Protein AF-A0A8T3UX04-F1 (afdb_monomer_lite)

Secondary structure (DSSP, 8-state):
--HHHHHHHHHHHHHHHHHHHHHHHHHHHS-SHHHHHHHHHHHHHHHHHHHHTGGGHHHHHHHHHHHHHHHHHHHHHHHHHHHTT---HHHHHHHHHHHH-HHHHHHHHHHHHHHHHHHHHHHHS--

pLDDT: mean 78.45, std 9.7, range [47.81, 94.25]

Radius of gyration: 18.28 Å; chains: 1; bounding box: 44×34×47 Å

Sequence (127 aa):
MNQVDIFLKVIIGIFFFIYAILFCYVISEMIGPLNYLIFFLPFIISISLCMFFKKSLKKLKSANDFLLFSSAGLGAIKLVASKLNHDSLVLNQIIDALKNSTLLLMILATAATLKASIALFEIFTNE

Foldseek 3Di:
DDPVLVVVLVVVVVVVVVVVVVVVVVDVVPDDDPVCCLPVVLQVVLLVCCVVCVVPLVVVLVVLVVLQVVLVVLVVVVVVCVVVVNPDPVSVVVVCCCVVDPVNVSVNSSSVSNNVNSVSVCSVDVD

Structure (mmCIF, N/CA/C/O backbone):
data_AF-A0A8T3UX04-F1
#
_entry.id   AF-A0A8T3UX04-F1
#
loop_
_atom_site.group_PDB
_atom_site.id
_atom_site.type_symbol
_atom_site.label_atom_id
_atom_site.label_alt_id
_atom_site.label_comp_id
_atom_site.label_asym_id
_atom_site.label_entity_id
_atom_site.label_seq_id
_atom_site.pdbx_PDB_ins_code
_atom_site.Cartn_x
_atom_site.Cartn_y
_atom_site.Cartn_z
_atom_site.occupancy
_atom_site.B_iso_or_equiv
_atom_site.auth_seq_id
_atom_site.auth_comp_id
_atom_site.auth_asym_id
_atom_site.auth_atom_id
_atom_site.pdbx_PDB_model_num
ATOM 1 N N . MET A 1 1 ? -27.233 2.334 17.037 1.00 59.31 1 MET A N 1
ATOM 2 C CA . MET A 1 1 ? -26.424 1.419 16.202 1.00 59.31 1 MET A CA 1
ATOM 3 C C . MET A 1 1 ? -27.188 0.111 16.128 1.00 59.31 1 MET A C 1
ATOM 5 O O . MET A 1 1 ? -27.602 -0.359 17.183 1.00 59.31 1 MET A O 1
ATOM 9 N N . ASN A 1 2 ? -27.493 -0.395 14.933 1.00 78.75 2 ASN A N 1
ATOM 10 C CA . ASN A 1 2 ? -28.386 -1.544 14.775 1.00 78.75 2 ASN A CA 1
ATOM 11 C C . ASN A 1 2 ? -27.671 -2.833 15.231 1.00 78.75 2 ASN A C 1
ATOM 13 O O . ASN A 1 2 ? -26.453 -2.933 15.088 1.00 78.75 2 ASN A O 1
ATOM 17 N N . GLN A 1 3 ? -28.386 -3.831 15.770 1.00 71.50 3 GLN A N 1
ATOM 18 C CA . GLN A 1 3 ? -27.763 -5.109 16.186 1.00 71.50 3 GLN A CA 1
ATOM 19 C C . GLN A 1 3 ? -27.014 -5.795 15.031 1.00 71.50 3 GLN A C 1
ATOM 21 O O . GLN A 1 3 ? -25.954 -6.386 15.236 1.00 71.50 3 GLN A O 1
ATOM 26 N N . VAL A 1 4 ? -27.531 -5.645 13.811 1.00 75.06 4 VAL A N 1
ATOM 27 C CA . VAL A 1 4 ? -26.913 -6.139 12.574 1.00 75.06 4 VAL A CA 1
ATOM 28 C C . VAL A 1 4 ? -25.557 -5.471 12.308 1.00 75.06 4 VAL A C 1
ATOM 30 O O . VAL A 1 4 ? -24.606 -6.157 11.941 1.00 75.06 4 VAL A O 1
ATOM 33 N N . ASP A 1 5 ? -25.422 -4.166 12.572 1.00 68.81 5 ASP A N 1
ATOM 34 C CA . ASP A 1 5 ? -24.166 -3.428 12.363 1.00 68.81 5 ASP A CA 1
ATOM 35 C C . ASP A 1 5 ? -23.070 -3.904 13.321 1.00 68.81 5 ASP A C 1
ATOM 37 O O . ASP A 1 5 ? -21.907 -4.033 12.943 1.00 68.81 5 ASP A O 1
ATOM 41 N N . ILE A 1 6 ? -23.437 -4.180 14.576 1.00 74.94 6 ILE A N 1
ATOM 42 C CA . ILE A 1 6 ? -22.510 -4.690 15.594 1.00 74.94 6 ILE A CA 1
ATOM 43 C C . ILE A 1 6 ? -22.020 -6.082 15.193 1.00 74.94 6 ILE A C 1
ATOM 45 O O . ILE A 1 6 ? -20.818 -6.343 15.216 1.00 74.94 6 ILE A O 1
ATOM 49 N N . PHE A 1 7 ? -22.938 -6.956 14.779 1.00 80.94 7 PHE A N 1
ATOM 50 C CA . PHE A 1 7 ? -22.614 -8.312 14.349 1.00 80.94 7 PHE A CA 1
ATOM 51 C C . PHE A 1 7 ? -21.678 -8.322 13.131 1.00 80.94 7 PHE A C 1
ATOM 53 O O . PHE A 1 7 ? -20.676 -9.036 13.122 1.00 80.94 7 PHE A O 1
ATOM 60 N N . LEU A 1 8 ? -21.939 -7.461 12.142 1.00 79.94 8 LEU A N 1
ATOM 61 C CA . LEU A 1 8 ? -21.094 -7.327 10.957 1.00 79.94 8 LEU A CA 1
ATOM 62 C C . LEU A 1 8 ? -19.680 -6.832 11.307 1.00 79.94 8 LEU A C 1
ATOM 64 O O . LEU A 1 8 ? -18.698 -7.395 10.825 1.00 79.94 8 LEU A O 1
ATOM 68 N N . LYS A 1 9 ? -19.556 -5.830 12.191 1.00 72.44 9 LYS A N 1
ATOM 69 C CA . LYS A 1 9 ? -18.250 -5.332 12.665 1.00 72.44 9 LYS A CA 1
ATOM 70 C C . LYS A 1 9 ? -17.442 -6.416 13.379 1.00 72.44 9 LYS A C 1
ATOM 72 O O . LYS A 1 9 ? -16.234 -6.506 13.172 1.00 72.44 9 LYS A O 1
ATOM 77 N N . VAL A 1 10 ? -18.098 -7.251 14.188 1.00 75.56 10 VAL A N 1
ATOM 78 C CA . VAL A 1 10 ? -17.450 -8.379 14.876 1.00 75.56 10 VAL A CA 1
ATOM 79 C C . VAL A 1 10 ? -16.947 -9.412 13.870 1.00 75.56 10 VAL A C 1
ATOM 81 O O . VAL A 1 10 ? -15.790 -9.816 13.951 1.00 75.56 10 VAL A O 1
ATOM 84 N N . ILE A 1 11 ? -17.768 -9.788 12.885 1.00 82.44 11 ILE A N 1
ATOM 85 C CA . ILE A 1 11 ? -17.368 -10.723 11.824 1.00 82.44 11 ILE A CA 1
ATOM 86 C C . ILE A 1 11 ? -16.153 -10.193 11.055 1.00 82.44 11 ILE A C 1
ATOM 88 O O . ILE A 1 11 ? -15.167 -10.911 10.898 1.00 82.44 11 ILE A O 1
ATOM 92 N N . ILE A 1 12 ? -16.187 -8.929 10.622 1.00 77.75 12 ILE A N 1
ATOM 93 C CA . ILE A 1 12 ? -15.068 -8.294 9.911 1.00 77.75 12 ILE A CA 1
ATOM 94 C C . ILE A 1 12 ? -13.804 -8.285 10.782 1.00 77.75 12 ILE A C 1
ATOM 96 O O . ILE A 1 12 ? -12.721 -8.605 10.294 1.00 77.75 12 ILE A O 1
ATOM 100 N N . GLY A 1 13 ? -13.937 -7.975 12.076 1.00 73.75 13 GLY A N 1
ATOM 101 C CA . GLY A 1 13 ? -12.827 -8.012 13.029 1.00 73.75 13 GLY A CA 1
ATOM 102 C C . GLY A 1 13 ? -12.204 -9.404 13.169 1.00 73.75 13 GLY A C 1
ATOM 103 O O . GLY A 1 13 ? -10.981 -9.528 13.155 1.00 73.75 13 GLY A O 1
ATOM 104 N N . ILE A 1 14 ? -13.028 -10.454 13.234 1.00 78.19 14 ILE A N 1
ATOM 105 C CA . ILE A 1 14 ? -12.566 -11.848 13.303 1.00 78.19 14 ILE A CA 1
ATOM 106 C C . ILE A 1 14 ? -11.820 -12.236 12.022 1.00 78.19 14 ILE A C 1
ATOM 108 O O . ILE A 1 14 ? -10.720 -12.780 12.102 1.00 78.19 14 ILE A O 1
ATOM 112 N N . PHE A 1 15 ? -12.363 -11.919 10.844 1.00 76.44 15 PHE A N 1
ATOM 113 C CA . PHE A 1 15 ? -11.684 -12.196 9.574 1.00 76.44 15 PHE A CA 1
ATOM 114 C C . PHE A 1 15 ? -10.350 -11.459 9.458 1.00 76.44 15 PHE A C 1
ATOM 116 O O . PHE A 1 15 ? -9.359 -12.048 9.027 1.00 76.44 15 PHE A O 1
ATOM 123 N N . PHE A 1 16 ? -10.297 -10.197 9.885 1.00 76.75 16 PHE A N 1
ATOM 124 C CA . PHE A 1 16 ? -9.057 -9.428 9.908 1.00 76.75 16 PHE A CA 1
ATOM 125 C C . PHE A 1 16 ? -8.016 -10.041 10.854 1.00 76.75 16 PHE A C 1
ATOM 127 O O . PHE A 1 16 ? -6.844 -10.148 10.499 1.00 76.75 16 PHE A O 1
ATOM 134 N N . PHE A 1 17 ? -8.443 -10.495 12.033 1.00 69.88 17 PHE A N 1
ATOM 135 C CA . PHE A 1 17 ? -7.568 -11.154 12.999 1.00 69.88 17 PHE A CA 1
ATOM 136 C C . PHE A 1 17 ? -7.005 -12.479 12.464 1.00 69.88 17 PHE A C 1
ATOM 138 O O . PHE A 1 17 ? -5.801 -12.714 12.542 1.00 69.88 17 PHE A O 1
ATOM 145 N N . ILE A 1 18 ? -7.852 -13.310 11.847 1.00 73.31 18 ILE A N 1
ATOM 146 C CA . ILE A 1 18 ? -7.437 -14.563 11.201 1.00 73.31 18 ILE A CA 1
ATOM 147 C C . ILE A 1 18 ? -6.442 -14.283 10.068 1.00 73.31 18 ILE A C 1
ATOM 149 O O . ILE A 1 18 ? -5.412 -14.951 9.977 1.00 73.31 18 ILE A O 1
ATOM 153 N N . TYR A 1 19 ? -6.711 -13.268 9.241 1.00 75.94 19 TYR A N 1
ATOM 154 C CA . TYR A 1 19 ? -5.803 -12.844 8.176 1.00 75.94 19 TYR A CA 1
ATOM 155 C C . TYR A 1 19 ? -4.441 -12.406 8.729 1.00 75.94 19 TYR A C 1
ATOM 157 O O . TYR A 1 19 ? -3.411 -12.840 8.219 1.00 75.94 19 TYR A O 1
ATOM 165 N N . ALA A 1 20 ? -4.420 -11.601 9.795 1.00 73.62 20 ALA A N 1
ATOM 166 C CA . ALA A 1 20 ? -3.181 -11.158 10.429 1.00 73.62 20 ALA A CA 1
ATOM 167 C C . ALA A 1 20 ? -2.359 -12.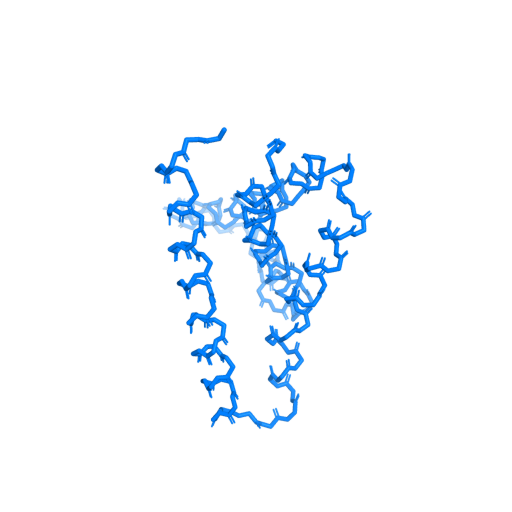334 10.982 1.00 73.62 20 ALA A C 1
ATOM 169 O O . ALA A 1 20 ? -1.143 -12.361 10.804 1.00 73.62 20 ALA A O 1
ATOM 170 N N . ILE A 1 21 ? -3.007 -13.331 11.596 1.00 71.00 21 ILE A N 1
ATOM 171 C CA . ILE A 1 21 ? -2.332 -14.539 12.097 1.00 71.00 21 ILE A CA 1
ATOM 172 C C . ILE A 1 21 ? -1.745 -15.360 10.948 1.00 71.00 21 ILE A C 1
ATOM 174 O O . ILE A 1 21 ? -0.572 -15.721 11.004 1.00 71.00 21 ILE A O 1
ATOM 178 N N . LEU A 1 22 ? -2.530 -15.632 9.902 1.00 69.31 22 LEU A N 1
ATOM 179 C CA . LEU A 1 22 ? -2.069 -16.366 8.718 1.00 69.31 22 LEU A CA 1
ATOM 180 C C . LEU A 1 22 ? -0.903 -15.650 8.033 1.00 69.31 22 LEU A C 1
ATOM 182 O O . LEU A 1 22 ? 0.071 -16.288 7.646 1.00 69.31 22 LEU A O 1
ATOM 186 N N . PHE A 1 23 ? -0.976 -14.325 7.935 1.00 70.25 23 PHE A N 1
ATOM 187 C CA . PHE A 1 23 ? 0.089 -13.503 7.379 1.00 70.25 23 PHE A CA 1
ATOM 188 C C . PHE A 1 23 ? 1.369 -13.597 8.216 1.00 70.25 23 PHE A C 1
ATOM 190 O O . PHE A 1 23 ? 2.428 -13.893 7.669 1.00 70.25 23 PHE A O 1
ATOM 197 N N . CYS A 1 24 ? 1.277 -13.433 9.541 1.00 67.69 24 CYS A N 1
ATOM 198 C CA . CYS A 1 24 ? 2.412 -13.602 10.451 1.00 67.69 24 CYS A CA 1
ATOM 199 C C . CYS A 1 24 ? 3.006 -15.017 10.393 1.00 67.69 24 CYS A C 1
ATOM 201 O O . CYS A 1 24 ? 4.224 -15.158 10.435 1.00 67.69 24 CYS A O 1
ATOM 203 N N . TYR A 1 25 ? 2.168 -16.049 10.272 1.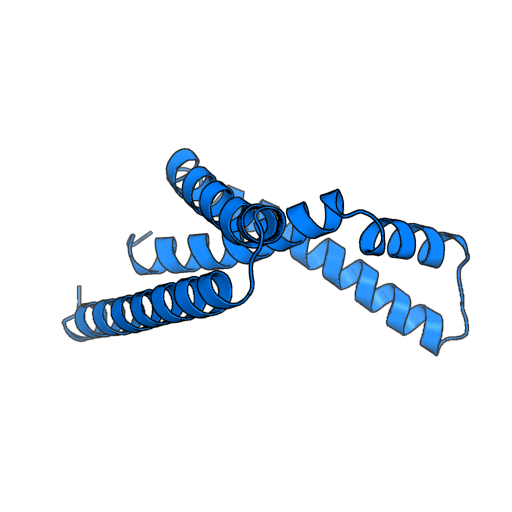00 63.38 25 TYR A N 1
ATOM 204 C CA . TYR A 1 25 ? 2.595 -17.444 10.167 1.00 63.38 25 TYR A CA 1
ATOM 205 C C . TYR A 1 25 ? 3.382 -17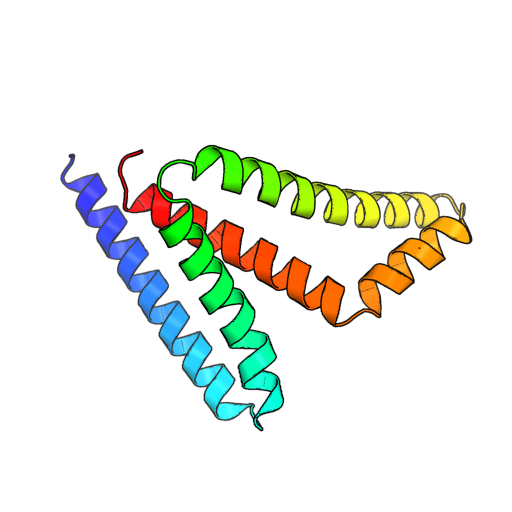.708 8.877 1.00 63.38 25 TYR A C 1
ATOM 207 O O . TYR A 1 25 ? 4.524 -18.160 8.951 1.00 63.38 25 TYR A O 1
ATOM 215 N N . VAL A 1 26 ? 2.832 -17.328 7.716 1.00 64.88 26 VAL A N 1
ATOM 216 C CA . VAL A 1 26 ? 3.503 -17.462 6.408 1.00 64.88 26 VAL A CA 1
ATOM 217 C C . VAL A 1 26 ? 4.833 -16.709 6.400 1.00 64.88 26 VAL A C 1
ATOM 219 O O . VAL A 1 26 ? 5.847 -17.215 5.934 1.00 64.88 26 VAL A O 1
ATOM 222 N N . ILE A 1 27 ? 4.855 -15.511 6.976 1.00 62.88 27 ILE A N 1
ATOM 223 C CA . ILE A 1 27 ? 6.072 -14.716 7.142 1.00 62.88 27 ILE A CA 1
ATOM 224 C C . ILE A 1 27 ? 7.067 -15.401 8.081 1.00 62.88 27 ILE A C 1
ATOM 226 O O . ILE A 1 27 ? 8.255 -15.414 7.786 1.00 62.88 27 ILE A O 1
ATOM 230 N N . SER A 1 28 ? 6.626 -15.999 9.187 1.00 64.38 28 SER A N 1
ATOM 231 C CA . SER A 1 28 ? 7.534 -16.681 10.118 1.00 64.38 28 SER A CA 1
ATOM 232 C C . SER A 1 28 ? 8.228 -17.894 9.491 1.00 64.38 28 SER A C 1
ATOM 234 O O . SER A 1 28 ? 9.388 -18.152 9.800 1.00 64.38 28 SER A O 1
ATOM 236 N N . GLU A 1 29 ? 7.558 -18.594 8.569 1.00 63.16 29 GLU A N 1
ATOM 237 C CA . GLU A 1 29 ? 8.119 -19.777 7.907 1.00 63.16 29 GLU A CA 1
ATOM 238 C C . GLU A 1 29 ? 9.055 -19.439 6.735 1.00 63.16 29 GLU A C 1
ATOM 240 O O . GLU A 1 29 ? 9.845 -20.283 6.318 1.00 63.16 29 GLU A O 1
ATOM 245 N N . MET A 1 30 ? 9.020 -18.209 6.208 1.00 63.66 30 MET A N 1
ATOM 246 C CA . MET A 1 30 ? 9.752 -17.846 4.986 1.00 63.66 30 MET A CA 1
ATOM 247 C C . MET A 1 30 ? 11.057 -17.040 5.195 1.00 63.66 30 MET A C 1
ATOM 249 O O . MET A 1 30 ? 11.664 -16.634 4.202 1.00 63.66 30 MET A O 1
ATOM 253 N N . ILE A 1 31 ? 11.493 -16.702 6.421 1.00 54.59 31 ILE A N 1
ATOM 254 C CA . ILE A 1 31 ? 12.244 -15.436 6.603 1.00 54.59 31 ILE A CA 1
ATOM 255 C C . ILE A 1 31 ? 13.550 -15.511 7.412 1.00 54.59 31 ILE A C 1
ATOM 257 O O . ILE A 1 31 ? 13.567 -15.738 8.618 1.00 54.59 31 ILE A O 1
ATOM 261 N N . GLY A 1 32 ? 14.641 -15.129 6.733 1.00 62.72 32 GLY A N 1
ATOM 262 C CA . GLY A 1 32 ? 15.749 -14.365 7.316 1.00 62.72 32 GLY A CA 1
ATOM 263 C C . GLY A 1 32 ? 15.431 -12.854 7.383 1.00 62.72 32 GLY A C 1
ATOM 264 O O . GLY A 1 32 ? 14.553 -12.375 6.668 1.00 62.72 32 GLY A O 1
ATOM 265 N N . PRO A 1 33 ? 16.149 -12.063 8.197 1.00 62.22 33 PRO A N 1
ATOM 266 C CA . PRO A 1 33 ? 15.714 -10.768 8.755 1.00 62.22 33 PRO A CA 1
ATOM 267 C C . PRO A 1 33 ? 15.224 -9.683 7.772 1.00 62.22 33 PRO A C 1
ATOM 269 O O . PRO A 1 33 ? 14.442 -8.817 8.163 1.00 62.22 33 PRO A O 1
ATOM 272 N N . LEU A 1 34 ? 15.635 -9.714 6.501 1.00 62.88 34 LEU A N 1
ATOM 273 C CA . LEU A 1 34 ? 15.285 -8.686 5.512 1.00 62.88 34 LEU A CA 1
ATOM 274 C C . LEU A 1 34 ? 13.803 -8.715 5.104 1.00 62.88 34 LEU A C 1
ATOM 276 O O . LEU A 1 34 ? 13.180 -7.672 4.914 1.00 62.88 34 LEU A O 1
ATOM 280 N N . ASN A 1 35 ? 13.220 -9.909 5.002 1.00 65.62 35 ASN A N 1
ATOM 281 C CA . ASN A 1 35 ? 11.835 -10.052 4.563 1.00 65.62 35 ASN A CA 1
ATOM 282 C C . ASN A 1 35 ? 10.867 -9.539 5.648 1.00 65.62 35 ASN A C 1
ATOM 284 O O . ASN A 1 35 ? 9.820 -8.988 5.323 1.00 65.62 35 ASN A O 1
ATOM 288 N N . TYR A 1 36 ? 11.247 -9.615 6.930 1.00 65.06 36 TYR A N 1
ATOM 289 C CA . TYR A 1 36 ? 10.451 -9.072 8.036 1.00 65.06 36 TYR A CA 1
ATOM 290 C C . TYR A 1 36 ? 10.244 -7.557 7.881 1.00 65.06 36 TYR A C 1
ATOM 292 O O . TYR A 1 36 ? 9.132 -7.053 8.024 1.00 65.06 36 TYR A O 1
ATOM 300 N N . LEU A 1 37 ? 11.302 -6.833 7.501 1.00 65.88 37 LEU A N 1
ATOM 301 C CA . LEU A 1 37 ? 11.232 -5.400 7.210 1.00 65.88 37 LEU A CA 1
ATOM 302 C C . LEU A 1 37 ? 10.298 -5.101 6.032 1.00 65.88 37 LEU A C 1
ATOM 304 O O . LEU A 1 37 ? 9.473 -4.201 6.135 1.00 65.88 37 LEU A O 1
ATOM 308 N N . ILE A 1 38 ? 10.377 -5.870 4.946 1.00 71.06 38 ILE A N 1
ATOM 309 C CA . ILE A 1 38 ? 9.569 -5.634 3.738 1.00 71.06 38 ILE A CA 1
ATOM 310 C C . ILE A 1 38 ? 8.068 -5.818 4.012 1.00 71.06 38 ILE A C 1
ATOM 312 O O . ILE A 1 38 ? 7.258 -5.061 3.481 1.00 71.06 38 ILE A O 1
ATOM 316 N N . PHE A 1 39 ? 7.687 -6.782 4.853 1.00 69.75 39 PHE A N 1
ATOM 317 C CA . PHE A 1 39 ? 6.277 -7.060 5.136 1.00 69.75 39 PHE A CA 1
ATOM 318 C C . PHE A 1 39 ? 5.690 -6.224 6.281 1.00 69.75 39 PHE A C 1
ATOM 320 O O . PHE A 1 39 ? 4.574 -5.718 6.159 1.00 69.75 39 PHE A O 1
ATOM 327 N N . PHE A 1 40 ? 6.411 -6.060 7.395 1.00 75.00 40 PHE A N 1
ATOM 328 C CA . PHE A 1 40 ? 5.862 -5.383 8.575 1.00 75.00 40 PHE A CA 1
ATOM 329 C C . PHE A 1 40 ? 5.973 -3.865 8.512 1.00 75.00 40 PHE A C 1
ATOM 331 O O . PHE A 1 40 ? 5.097 -3.173 9.033 1.00 75.00 40 PHE A O 1
ATOM 338 N N . LEU A 1 41 ? 7.021 -3.326 7.884 1.00 80.12 41 LEU A N 1
ATOM 339 C CA . LEU A 1 41 ? 7.245 -1.883 7.852 1.00 80.12 41 LEU A CA 1
ATOM 340 C C . LEU A 1 41 ? 6.092 -1.124 7.166 1.00 80.12 41 LEU A C 1
ATOM 342 O O . LEU A 1 41 ? 5.598 -0.170 7.774 1.00 80.12 41 LEU A O 1
ATOM 346 N N . PRO A 1 42 ? 5.571 -1.555 5.994 1.00 83.75 42 PRO A N 1
ATOM 347 C CA . PRO A 1 42 ? 4.393 -0.933 5.385 1.00 83.75 42 PRO A CA 1
ATOM 348 C C . PRO A 1 42 ? 3.184 -0.907 6.323 1.00 83.75 42 PRO A C 1
ATOM 350 O O . PRO A 1 42 ? 2.488 0.104 6.428 1.00 83.75 42 PRO A O 1
ATOM 353 N N . PHE A 1 43 ? 2.963 -1.997 7.061 1.00 82.19 43 PHE A N 1
ATOM 354 C CA . PHE A 1 43 ? 1.828 -2.150 7.964 1.00 82.19 43 PHE A CA 1
ATOM 355 C C . PHE A 1 43 ? 1.932 -1.238 9.194 1.00 82.19 43 PHE A C 1
ATOM 357 O O . PHE A 1 43 ? 0.981 -0.529 9.529 1.00 82.19 43 PHE A O 1
ATOM 364 N N . ILE A 1 44 ? 3.108 -1.189 9.827 1.00 80.75 44 ILE A N 1
ATOM 365 C CA . ILE A 1 44 ? 3.379 -0.317 10.980 1.00 80.75 44 ILE A CA 1
ATOM 366 C C . ILE A 1 44 ? 3.246 1.154 10.579 1.00 80.75 44 ILE A C 1
ATOM 368 O O . ILE A 1 44 ? 2.602 1.926 11.294 1.00 80.75 44 ILE A O 1
ATOM 372 N N . ILE A 1 45 ? 3.805 1.547 9.427 1.00 84.75 45 ILE A N 1
ATOM 373 C CA . ILE A 1 45 ? 3.682 2.917 8.910 1.00 84.75 45 ILE A CA 1
ATOM 374 C C . ILE A 1 45 ? 2.211 3.249 8.636 1.00 84.75 45 ILE A C 1
ATOM 376 O O . ILE A 1 45 ? 1.741 4.314 9.029 1.00 84.75 45 ILE A O 1
ATOM 380 N N . SER A 1 46 ? 1.463 2.326 8.031 1.00 87.75 46 SER A N 1
ATOM 381 C CA . SER A 1 46 ? 0.045 2.513 7.703 1.00 87.75 46 SER A CA 1
ATOM 382 C C . SER A 1 46 ? -0.820 2.750 8.940 1.00 87.75 46 SER A C 1
ATOM 384 O O . SER A 1 46 ? -1.591 3.712 8.986 1.00 87.75 46 SER A O 1
ATOM 386 N N . ILE A 1 47 ? -0.657 1.918 9.974 1.00 84.69 47 ILE A N 1
ATOM 387 C CA . ILE A 1 47 ? -1.366 2.083 11.248 1.00 84.69 47 ILE A CA 1
ATOM 388 C C . ILE A 1 47 ? -0.957 3.397 11.919 1.00 84.69 47 ILE A C 1
ATOM 390 O O . ILE A 1 47 ? -1.822 4.151 12.366 1.00 84.69 47 ILE A O 1
ATOM 394 N N . SER A 1 48 ? 0.342 3.704 11.950 1.00 80.50 48 SER A N 1
ATOM 395 C CA . SER A 1 48 ? 0.859 4.936 12.557 1.00 80.50 48 SER A CA 1
ATOM 396 C C . SER A 1 48 ? 0.286 6.184 11.882 1.00 80.50 48 SER A C 1
ATOM 398 O O . SER A 1 48 ? -0.158 7.102 12.570 1.00 80.50 48 SER A O 1
ATOM 400 N N . LEU A 1 49 ? 0.217 6.203 10.546 1.00 87.06 49 LEU A N 1
ATOM 401 C CA . LEU A 1 49 ? -0.391 7.294 9.780 1.00 87.06 49 LEU A CA 1
ATOM 402 C C . LEU A 1 49 ? -1.893 7.424 10.059 1.00 87.06 49 LEU A C 1
ATOM 404 O O . LEU A 1 49 ? -2.365 8.539 10.278 1.00 87.06 49 LEU A O 1
ATOM 408 N N . CYS A 1 50 ? -2.639 6.316 10.117 1.00 87.19 50 CYS A N 1
ATOM 409 C CA . CYS A 1 50 ? -4.065 6.351 10.469 1.00 87.19 50 CYS A CA 1
ATOM 410 C C . CYS A 1 50 ? -4.294 6.927 11.873 1.00 87.19 50 CYS A C 1
ATOM 412 O O . CYS A 1 50 ? -5.189 7.747 12.071 1.00 87.19 50 CYS A O 1
ATOM 414 N N . MET A 1 51 ? -3.463 6.538 12.843 1.00 83.94 51 MET A N 1
ATOM 415 C CA . MET A 1 51 ? -3.556 7.030 14.218 1.00 83.94 51 MET A CA 1
ATOM 416 C C . MET A 1 51 ? -3.192 8.516 14.319 1.00 83.94 51 MET A C 1
ATOM 418 O O . MET A 1 51 ? -3.905 9.277 14.975 1.00 83.94 51 MET A O 1
ATOM 422 N N . PHE A 1 52 ? -2.121 8.949 13.646 1.00 86.12 52 PHE A N 1
ATOM 423 C CA . PHE A 1 52 ? -1.642 10.334 13.692 1.00 86.12 52 PHE A CA 1
ATOM 424 C C . PHE A 1 52 ? -2.594 11.305 12.980 1.00 86.12 52 PHE A C 1
ATOM 426 O O . PHE A 1 52 ? -2.876 12.394 13.477 1.00 86.12 52 PHE A O 1
ATOM 433 N N . PHE A 1 53 ? -3.150 10.891 11.840 1.00 86.94 53 PHE A N 1
ATOM 434 C CA . PHE A 1 53 ? -4.055 11.700 11.021 1.00 86.94 53 PHE A CA 1
ATOM 435 C C . PHE A 1 53 ? -5.529 11.333 11.212 1.00 86.94 53 PHE A C 1
ATOM 437 O O . PHE A 1 53 ? -6.352 11.628 10.349 1.00 86.94 53 PHE A O 1
ATOM 444 N N . LYS A 1 54 ? -5.898 10.747 12.358 1.00 82.25 54 LYS A N 1
ATOM 445 C CA . LYS A 1 54 ? -7.279 10.327 12.644 1.00 82.25 54 LYS A CA 1
ATOM 446 C C . LYS A 1 54 ? -8.310 11.437 12.387 1.00 82.25 54 LYS A C 1
ATOM 448 O O . LYS A 1 54 ? -9.329 11.189 11.764 1.00 82.25 54 LYS A O 1
ATOM 453 N N . LYS A 1 55 ? -8.016 12.683 12.787 1.00 84.62 55 LYS A N 1
ATOM 454 C CA . LYS A 1 55 ? -8.906 13.852 12.587 1.00 84.62 55 LYS A CA 1
ATOM 455 C C . LYS A 1 55 ? -9.010 14.330 11.131 1.00 84.62 55 LYS A C 1
ATOM 457 O O . LYS A 1 55 ? -9.872 15.140 10.806 1.00 84.62 55 LYS A O 1
ATOM 462 N N . SER A 1 56 ? -8.101 13.900 10.264 1.00 87.06 56 SER A N 1
ATOM 463 C CA . SER A 1 56 ? -8.022 14.296 8.855 1.00 87.06 56 SER A CA 1
ATOM 464 C C . SER A 1 56 ? -7.984 13.079 7.927 1.00 87.06 56 SER A C 1
ATOM 466 O O . SER A 1 56 ? -7.468 13.168 6.810 1.00 87.06 56 SER A O 1
ATOM 468 N N . LEU A 1 57 ? -8.593 11.965 8.357 1.00 85.88 57 LEU A N 1
ATOM 469 C CA . LEU A 1 57 ? -8.571 10.676 7.663 1.00 85.88 57 LEU A CA 1
ATOM 470 C C . LEU A 1 57 ? -9.065 10.787 6.213 1.00 85.88 57 LEU A C 1
ATOM 472 O O . LEU A 1 57 ? -8.444 10.238 5.308 1.00 85.88 57 LEU A O 1
ATOM 476 N N . LYS A 1 58 ? -10.102 11.602 5.963 1.00 87.75 58 LYS A N 1
ATOM 477 C CA . LYS A 1 58 ? -10.606 11.886 4.606 1.00 87.75 58 LYS A CA 1
ATOM 478 C C . LYS A 1 58 ? -9.535 12.490 3.689 1.00 87.75 58 LYS A C 1
ATOM 480 O O . LYS A 1 58 ? -9.428 12.090 2.536 1.00 87.75 58 LYS A O 1
ATOM 485 N N . LYS A 1 59 ? -8.708 13.418 4.190 1.00 89.12 59 LYS A N 1
ATOM 486 C CA . LYS A 1 59 ? -7.614 14.021 3.401 1.00 89.12 59 LYS A CA 1
ATOM 487 C C . LYS A 1 59 ? -6.491 13.017 3.147 1.00 89.12 59 LYS A C 1
ATOM 489 O O . LYS A 1 59 ? -5.978 12.962 2.033 1.00 89.12 59 LYS A O 1
ATOM 494 N N . LEU A 1 60 ? -6.142 12.217 4.159 1.00 89.75 60 LEU A N 1
ATOM 495 C CA . LEU A 1 60 ? -5.148 11.148 4.025 1.00 89.75 60 LEU A CA 1
ATOM 496 C C . LEU A 1 60 ? -5.584 10.122 2.969 1.00 89.75 60 LEU A C 1
ATOM 498 O O . LEU A 1 60 ? -4.791 9.761 2.103 1.00 89.75 60 LEU A O 1
ATOM 502 N N . LYS A 1 61 ? -6.859 9.720 2.996 1.00 92.44 61 LYS A N 1
ATOM 503 C CA . LYS A 1 61 ? -7.474 8.823 2.013 1.00 92.44 61 LYS A CA 1
ATOM 504 C C . LYS A 1 61 ? -7.371 9.375 0.598 1.00 92.44 61 LYS A C 1
ATOM 506 O O . LYS A 1 61 ? -6.833 8.690 -0.264 1.00 92.44 61 LYS A O 1
ATOM 511 N N . SER A 1 62 ? -7.795 10.620 0.369 1.00 92.31 62 SER A N 1
ATOM 512 C CA . SER A 1 62 ? -7.724 11.237 -0.962 1.00 92.31 62 SER A CA 1
ATOM 513 C C . SER A 1 62 ? -6.293 11.327 -1.497 1.00 92.31 62 SER A C 1
ATOM 515 O O . SER A 1 62 ? -6.062 11.050 -2.672 1.00 92.31 62 SER A O 1
ATOM 517 N N . ALA A 1 63 ? -5.321 11.683 -0.651 1.00 91.62 63 ALA A N 1
ATOM 518 C CA . ALA A 1 63 ? -3.914 11.733 -1.049 1.00 91.62 63 ALA A CA 1
ATOM 519 C C . ALA A 1 63 ? -3.370 10.338 -1.405 1.00 91.62 63 ALA A C 1
ATOM 521 O O . ALA A 1 63 ? -2.673 10.171 -2.406 1.00 91.62 63 ALA A O 1
ATOM 522 N N . ASN A 1 64 ? -3.727 9.330 -0.610 1.00 94.25 64 ASN A N 1
ATOM 523 C CA . ASN A 1 64 ? -3.327 7.950 -0.848 1.00 94.25 64 ASN A CA 1
ATOM 524 C C . ASN A 1 64 ? -3.966 7.367 -2.121 1.00 94.25 64 ASN A C 1
ATOM 526 O O . ASN A 1 64 ? -3.293 6.713 -2.916 1.00 94.25 64 ASN A O 1
ATOM 530 N N . ASP A 1 65 ? -5.248 7.653 -2.352 1.00 93.19 65 ASP A N 1
ATOM 531 C CA . ASP A 1 65 ? -5.956 7.265 -3.572 1.00 93.19 65 ASP A CA 1
ATOM 532 C C . ASP A 1 65 ? -5.336 7.922 -4.804 1.00 93.19 65 ASP A C 1
ATOM 534 O O . ASP A 1 65 ? -5.108 7.238 -5.800 1.00 93.19 65 ASP A O 1
ATOM 538 N N . PHE A 1 66 ? -4.990 9.211 -4.735 1.00 92.94 66 PHE A N 1
ATOM 539 C CA . PHE A 1 66 ? -4.296 9.894 -5.826 1.00 92.94 66 PHE A CA 1
ATOM 540 C C . PHE A 1 66 ? -2.985 9.191 -6.202 1.00 92.94 66 PHE A C 1
ATOM 542 O O . PHE A 1 66 ? -2.733 8.964 -7.386 1.00 92.94 66 PHE A O 1
ATOM 549 N N . LEU A 1 67 ? -2.174 8.801 -5.214 1.00 90.81 67 LEU A N 1
ATOM 550 C CA . LEU A 1 67 ? -0.914 8.093 -5.445 1.00 90.81 67 LEU A CA 1
ATOM 551 C C . LEU A 1 67 ? -1.150 6.731 -6.116 1.00 90.81 67 LEU A C 1
ATOM 553 O O . LEU A 1 67 ? -0.528 6.431 -7.139 1.00 90.81 67 LEU A O 1
ATOM 557 N N . LEU A 1 68 ? -2.076 5.928 -5.583 1.00 91.62 68 LEU A N 1
ATOM 558 C CA . LEU A 1 68 ? -2.387 4.600 -6.120 1.00 91.62 68 LEU A CA 1
ATOM 559 C C . LEU A 1 68 ? -2.979 4.671 -7.533 1.00 91.62 68 LEU A C 1
ATOM 561 O O . LEU A 1 68 ? -2.552 3.922 -8.412 1.00 91.62 68 LEU A O 1
ATOM 565 N N . PHE A 1 69 ? -3.920 5.586 -7.779 1.00 91.44 69 PHE A N 1
ATOM 566 C CA . PHE A 1 69 ? -4.532 5.754 -9.098 1.00 91.44 69 PHE A CA 1
ATOM 567 C C . PHE A 1 69 ? -3.564 6.337 -10.123 1.00 91.44 69 PHE A C 1
ATOM 569 O O . PHE A 1 69 ? -3.591 5.909 -11.273 1.00 91.44 69 PHE A O 1
ATOM 576 N N . SER A 1 70 ? -2.674 7.248 -9.727 1.00 89.50 70 SER A N 1
ATOM 577 C CA . SER A 1 70 ? -1.631 7.758 -10.626 1.00 89.50 70 SER A CA 1
ATOM 578 C C . SER A 1 70 ? -0.670 6.644 -11.038 1.00 89.50 70 SER A C 1
ATOM 580 O O . SER A 1 70 ? -0.364 6.494 -12.219 1.00 89.50 70 SER A O 1
ATOM 582 N N . SER A 1 71 ? -0.245 5.810 -10.082 1.00 86.25 71 SER A N 1
ATOM 583 C CA . SER A 1 71 ? 0.611 4.651 -10.359 1.00 86.25 71 SER A CA 1
ATOM 584 C C . SER A 1 71 ? -0.078 3.634 -11.278 1.00 86.25 71 SER A C 1
ATOM 586 O O . SER A 1 71 ? 0.492 3.221 -12.290 1.00 86.25 71 SER A O 1
ATOM 588 N N . ALA A 1 72 ? -1.336 3.289 -10.989 1.00 87.38 72 ALA A N 1
ATOM 589 C CA . ALA A 1 72 ? -2.130 2.399 -11.832 1.00 87.38 72 ALA A CA 1
ATOM 590 C C . ALA A 1 72 ? -2.357 2.984 -13.238 1.00 87.38 72 ALA A C 1
ATOM 592 O O . ALA A 1 72 ? -2.252 2.266 -14.232 1.00 87.38 72 ALA A O 1
ATOM 593 N N . GLY A 1 73 ? -2.609 4.293 -13.329 1.00 87.06 73 GLY A N 1
ATOM 594 C CA . GLY A 1 73 ? -2.768 5.025 -14.581 1.00 87.06 73 GLY A CA 1
ATOM 595 C C . GLY A 1 73 ? -1.514 4.974 -15.448 1.00 87.06 73 GLY A C 1
ATOM 596 O O . GLY A 1 73 ? -1.611 4.666 -16.633 1.00 87.06 73 GLY A O 1
ATOM 597 N N . LEU A 1 74 ? -0.327 5.172 -14.864 1.00 85.56 74 LEU A N 1
ATOM 598 C CA . LEU A 1 74 ? 0.945 5.004 -15.578 1.00 85.56 74 LEU A CA 1
ATOM 599 C C . LEU A 1 74 ? 1.109 3.575 -16.116 1.00 85.56 74 LEU A C 1
ATOM 601 O O . LEU A 1 74 ? 1.498 3.388 -17.271 1.00 85.56 74 LEU A O 1
ATOM 605 N N . GLY A 1 75 ? 0.751 2.566 -15.316 1.00 82.56 75 GLY A N 1
ATOM 606 C CA . GLY A 1 75 ? 0.732 1.171 -15.758 1.00 82.56 75 GLY A CA 1
ATOM 607 C C . GLY A 1 75 ? -0.206 0.938 -16.949 1.00 82.56 75 GLY A C 1
ATOM 608 O O . GLY A 1 75 ? 0.190 0.316 -17.935 1.00 82.56 75 GLY A O 1
ATOM 609 N N . ALA A 1 76 ? -1.422 1.485 -16.895 1.00 84.44 76 ALA A N 1
ATOM 610 C CA . ALA A 1 76 ? -2.404 1.382 -17.972 1.00 84.44 76 ALA A CA 1
ATOM 611 C C . ALA A 1 76 ? -1.943 2.094 -19.255 1.00 84.44 76 ALA A C 1
ATOM 613 O O . ALA A 1 76 ? -2.064 1.526 -20.340 1.00 84.44 76 ALA A O 1
ATOM 614 N N . ILE A 1 77 ? -1.351 3.288 -19.141 1.00 84.88 77 ILE A N 1
ATOM 615 C CA . ILE A 1 77 ? -0.799 4.029 -20.284 1.00 84.88 77 ILE A CA 1
ATOM 616 C C . ILE A 1 77 ? 0.276 3.198 -20.990 1.00 84.88 77 ILE A C 1
ATOM 618 O O . ILE A 1 77 ? 0.262 3.127 -22.215 1.00 84.88 77 ILE A O 1
ATOM 622 N N . LYS A 1 78 ? 1.157 2.499 -20.260 1.00 80.81 78 LYS A N 1
ATOM 623 C CA . LYS A 1 78 ? 2.139 1.593 -20.886 1.00 80.81 78 LYS A CA 1
ATOM 624 C C . LYS A 1 78 ? 1.512 0.417 -21.598 1.00 80.81 78 LYS A C 1
ATOM 626 O O . LYS A 1 78 ? 1.960 0.075 -22.687 1.00 80.81 78 LYS A O 1
ATOM 631 N N . LEU A 1 79 ? 0.480 -0.187 -21.020 1.00 82.19 79 LEU A N 1
ATOM 632 C CA . LEU A 1 79 ? -0.227 -1.278 -21.687 1.00 82.19 79 LEU A CA 1
ATOM 633 C C . LEU A 1 79 ? -0.866 -0.808 -23.000 1.00 82.19 79 LEU A C 1
ATOM 635 O O . LEU A 1 79 ? -0.787 -1.516 -24.001 1.00 82.19 79 LEU A O 1
ATOM 639 N N . VAL A 1 80 ? -1.455 0.391 -23.015 1.00 83.19 80 VAL A N 1
ATOM 640 C CA . VAL A 1 80 ? -2.024 0.989 -24.232 1.00 83.19 80 VAL A CA 1
ATOM 641 C C . VAL A 1 80 ? -0.927 1.337 -25.239 1.00 83.19 80 VAL A C 1
ATOM 643 O O . VAL A 1 80 ? -1.032 0.957 -26.401 1.00 83.19 80 VAL A O 1
ATOM 646 N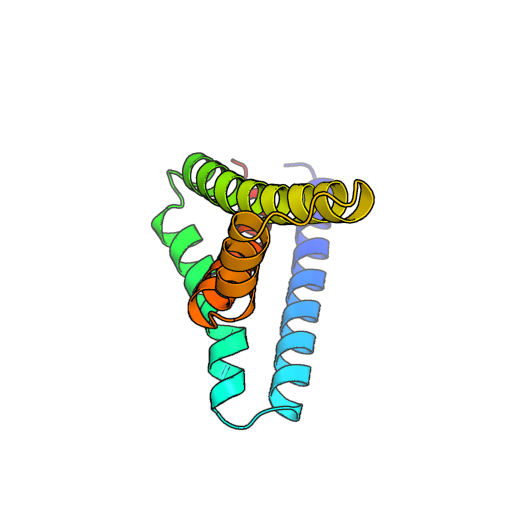 N . ALA A 1 81 ? 0.144 1.999 -24.801 1.00 81.19 81 ALA A N 1
ATOM 647 C CA . ALA A 1 81 ? 1.261 2.397 -25.654 1.00 81.19 81 ALA A CA 1
ATOM 648 C C . ALA A 1 81 ? 1.930 1.187 -26.328 1.00 81.19 81 ALA A C 1
ATOM 650 O O . ALA A 1 81 ? 2.122 1.187 -27.543 1.00 81.19 81 ALA A O 1
ATOM 651 N N . SER A 1 82 ? 2.172 0.116 -25.564 1.00 79.81 82 SER A N 1
ATOM 652 C CA . SER A 1 82 ? 2.702 -1.152 -26.076 1.00 79.81 82 SER A CA 1
ATOM 653 C C . SER A 1 82 ? 1.757 -1.799 -27.096 1.00 79.81 82 SER A C 1
ATOM 655 O O . SER A 1 82 ? 2.203 -2.224 -28.158 1.00 79.81 82 SER A O 1
ATOM 657 N N . LYS A 1 83 ? 0.439 -1.806 -26.842 1.00 82.56 83 LYS A N 1
ATOM 658 C CA . LYS A 1 83 ? -0.551 -2.334 -27.802 1.00 82.56 83 LYS A CA 1
ATOM 659 C C . LYS A 1 83 ? -0.644 -1.535 -29.101 1.00 82.56 83 LYS A C 1
ATOM 661 O O . LYS A 1 83 ? -1.018 -2.098 -30.123 1.00 82.56 83 LYS A O 1
ATOM 666 N N . LEU A 1 84 ? -0.336 -0.241 -29.063 1.00 84.56 84 LEU A N 1
ATOM 667 C CA . LEU A 1 84 ? -0.349 0.634 -30.235 1.00 84.56 84 LEU A CA 1
ATOM 668 C C . LEU A 1 84 ? 1.007 0.679 -30.962 1.00 84.56 84 LEU A C 1
ATOM 670 O O . LEU A 1 84 ? 1.185 1.520 -31.837 1.00 84.56 84 LEU A O 1
ATOM 674 N N . ASN A 1 85 ? 1.964 -0.194 -30.609 1.00 75.69 85 ASN A N 1
ATOM 675 C CA . ASN A 1 85 ? 3.350 -0.174 -31.102 1.00 75.69 85 ASN A CA 1
ATOM 676 C C . ASN A 1 85 ? 4.056 1.183 -30.908 1.00 75.69 85 ASN A C 1
ATOM 678 O O . ASN A 1 85 ? 5.026 1.504 -31.593 1.00 75.69 85 ASN A O 1
ATOM 682 N N . HIS A 1 86 ? 3.584 1.982 -29.952 1.00 69.81 86 HIS A N 1
ATOM 683 C CA . HIS A 1 86 ? 4.201 3.234 -29.546 1.00 69.81 86 HIS A CA 1
ATOM 684 C C . HIS A 1 86 ? 5.044 2.985 -28.296 1.00 69.81 86 HIS A C 1
ATOM 686 O O . HIS A 1 86 ? 4.711 3.426 -27.196 1.00 69.81 86 HIS A O 1
ATOM 692 N N . ASP A 1 87 ? 6.158 2.273 -28.468 1.00 65.12 87 ASP A N 1
ATOM 693 C CA . ASP A 1 87 ? 7.155 2.108 -27.412 1.00 65.12 87 ASP A CA 1
ATOM 694 C C . ASP A 1 87 ? 7.930 3.417 -27.217 1.00 65.12 87 ASP A C 1
ATOM 696 O O . ASP A 1 87 ? 8.979 3.680 -27.803 1.00 65.12 87 ASP A O 1
ATOM 700 N N . SER A 1 88 ? 7.366 4.289 -26.386 1.00 69.19 88 SER A N 1
ATOM 701 C CA . SER A 1 88 ? 8.024 5.509 -25.940 1.00 69.19 88 SER A CA 1
ATOM 702 C C . SER A 1 88 ? 9.184 5.160 -25.004 1.00 69.19 88 SER A C 1
ATOM 704 O O . SER A 1 88 ? 8.988 4.611 -23.916 1.00 69.19 88 SER A O 1
ATOM 706 N N . LEU A 1 89 ? 10.402 5.533 -25.407 1.00 69.50 89 LEU A N 1
ATOM 707 C CA . LEU A 1 89 ? 11.630 5.349 -24.626 1.00 69.50 89 LEU A CA 1
ATOM 708 C C . LEU A 1 89 ? 11.531 6.029 -23.245 1.00 69.50 89 LEU A C 1
ATOM 710 O O . LEU A 1 89 ? 11.974 5.476 -22.243 1.00 69.50 89 LEU A O 1
ATOM 714 N N . VAL A 1 90 ? 10.843 7.174 -23.178 1.00 71.44 90 VAL A N 1
ATOM 715 C CA . VAL A 1 90 ? 10.570 7.921 -21.938 1.00 71.44 90 VAL A CA 1
ATOM 716 C C . VAL A 1 90 ? 9.584 7.174 -21.036 1.00 71.44 90 VAL A C 1
ATOM 718 O O . VAL A 1 90 ? 9.792 7.076 -19.829 1.00 71.44 90 VAL A O 1
ATOM 721 N N . LEU A 1 91 ? 8.516 6.608 -21.605 1.00 70.69 91 LEU A N 1
ATOM 722 C CA . LEU A 1 91 ? 7.510 5.870 -20.839 1.00 70.69 91 LEU A CA 1
ATOM 723 C C . LEU A 1 91 ? 8.095 4.581 -20.243 1.00 70.69 91 LEU A C 1
ATOM 725 O O . LEU A 1 91 ? 7.810 4.233 -19.095 1.00 70.69 91 LEU A O 1
ATOM 729 N N . ASN A 1 92 ? 8.948 3.899 -21.009 1.00 71.81 92 ASN A N 1
ATOM 730 C CA . ASN A 1 92 ? 9.660 2.719 -20.538 1.00 71.81 92 ASN A CA 1
ATOM 731 C C . ASN A 1 92 ? 10.652 3.067 -19.423 1.00 71.81 92 ASN A C 1
ATOM 733 O O . ASN A 1 92 ? 10.608 2.417 -18.384 1.00 71.81 92 ASN A O 1
ATOM 737 N N . GLN A 1 93 ? 11.418 4.156 -19.544 1.00 74.31 93 GLN A N 1
ATOM 738 C CA . GLN A 1 93 ? 12.308 4.627 -18.472 1.00 74.31 93 GLN A CA 1
ATOM 739 C C . GLN A 1 93 ? 11.566 4.981 -17.175 1.00 74.31 93 GLN A C 1
ATOM 741 O O . GLN A 1 93 ? 12.008 4.592 -16.094 1.00 74.31 93 GLN A O 1
ATOM 746 N N . ILE A 1 94 ? 10.424 5.673 -17.259 1.00 72.44 94 ILE A N 1
ATOM 747 C CA . ILE A 1 94 ? 9.611 6.016 -16.078 1.00 72.44 94 ILE A CA 1
ATOM 748 C C . ILE A 1 94 ? 9.124 4.747 -15.369 1.00 72.44 94 ILE A C 1
ATOM 750 O O . ILE A 1 94 ? 9.146 4.660 -14.141 1.00 72.44 94 ILE A O 1
ATOM 754 N N . ILE A 1 95 ? 8.699 3.741 -16.131 1.00 72.31 95 ILE A N 1
ATOM 755 C CA . ILE A 1 95 ? 8.142 2.516 -15.553 1.00 72.31 95 ILE A CA 1
ATOM 756 C C . ILE A 1 95 ? 9.223 1.565 -15.066 1.00 72.31 95 ILE A C 1
ATOM 758 O O . ILE A 1 95 ? 9.029 0.903 -14.049 1.00 72.31 95 ILE A O 1
ATOM 762 N N . ASP A 1 96 ? 10.371 1.523 -15.724 1.00 73.12 96 ASP A N 1
ATOM 763 C CA . ASP A 1 96 ? 11.506 0.746 -15.247 1.00 73.12 96 ASP A CA 1
ATOM 764 C C . ASP A 1 96 ? 12.076 1.364 -13.964 1.00 73.12 96 ASP A C 1
ATOM 766 O O . ASP A 1 96 ? 12.406 0.631 -13.035 1.00 73.12 96 ASP A O 1
ATOM 770 N N . ALA A 1 97 ? 12.067 2.696 -13.825 1.00 70.56 97 ALA A N 1
ATOM 771 C CA . ALA A 1 97 ? 12.377 3.362 -12.559 1.00 70.56 97 ALA A CA 1
ATOM 772 C C . ALA A 1 97 ? 11.369 3.012 -11.443 1.00 70.56 97 ALA A C 1
ATOM 774 O O . ALA A 1 97 ? 11.768 2.787 -10.300 1.00 70.56 97 ALA A O 1
ATOM 775 N N . LEU A 1 98 ? 10.075 2.907 -11.771 1.00 70.31 98 LEU A N 1
ATOM 776 C CA . LEU A 1 98 ? 9.028 2.464 -10.838 1.00 70.31 98 LEU A CA 1
ATOM 777 C C . LEU A 1 98 ? 9.189 0.994 -10.416 1.00 70.31 98 LEU A C 1
ATOM 779 O O . LEU A 1 98 ? 8.935 0.667 -9.260 1.00 70.31 98 LEU A O 1
ATOM 783 N N . LYS A 1 99 ? 9.597 0.112 -11.337 1.00 68.62 99 LYS A N 1
ATOM 784 C CA . LYS A 1 99 ? 9.738 -1.333 -11.091 1.00 68.62 99 LYS A CA 1
ATOM 785 C C . LYS A 1 99 ? 11.053 -1.715 -10.417 1.00 68.62 99 LYS A C 1
ATOM 787 O O . LYS A 1 99 ? 11.069 -2.661 -9.640 1.00 68.62 99 LYS A O 1
ATOM 792 N N . ASN A 1 100 ? 12.136 -0.997 -10.703 1.00 73.44 100 ASN A N 1
ATOM 793 C CA . ASN A 1 100 ? 13.475 -1.358 -10.231 1.00 73.44 100 ASN A CA 1
ATOM 794 C C . ASN A 1 100 ? 13.880 -0.624 -8.948 1.00 73.44 100 ASN A C 1
ATOM 796 O O . ASN A 1 100 ? 14.911 -0.940 -8.359 1.00 73.44 100 ASN A O 1
ATOM 800 N N . SER A 1 101 ? 13.086 0.347 -8.492 1.00 80.44 101 SER A N 1
ATOM 801 C CA . SER A 1 101 ? 13.338 1.023 -7.223 1.00 80.44 101 SER A CA 1
ATOM 802 C C . SER A 1 101 ? 12.595 0.333 -6.082 1.00 80.44 101 SER A C 1
ATOM 804 O O . SER A 1 101 ? 11.395 0.528 -5.885 1.00 80.44 101 SER A O 1
ATOM 806 N N . THR A 1 102 ? 13.337 -0.425 -5.270 1.00 77.62 102 THR A N 1
ATOM 807 C CA . THR A 1 102 ? 12.846 -1.038 -4.022 1.00 77.62 102 THR A CA 1
ATOM 808 C C . THR A 1 102 ? 12.147 -0.020 -3.121 1.00 77.62 102 THR A C 1
ATOM 810 O O . THR A 1 102 ? 11.155 -0.338 -2.471 1.00 77.62 102 THR A O 1
ATOM 813 N N . LEU A 1 103 ? 12.627 1.227 -3.112 1.00 79.19 103 LEU A N 1
ATOM 814 C CA . LEU A 1 103 ? 12.031 2.313 -2.342 1.00 79.19 103 LEU A CA 1
ATOM 815 C C . LEU A 1 103 ? 10.641 2.695 -2.871 1.00 79.19 103 LEU A C 1
ATOM 817 O O . LEU A 1 103 ? 9.703 2.797 -2.084 1.00 79.19 103 LEU A O 1
ATOM 821 N N . LEU A 1 104 ? 10.479 2.850 -4.189 1.00 80.94 104 LEU A N 1
ATOM 822 C CA . LEU A 1 104 ? 9.168 3.117 -4.795 1.00 80.94 104 LEU A CA 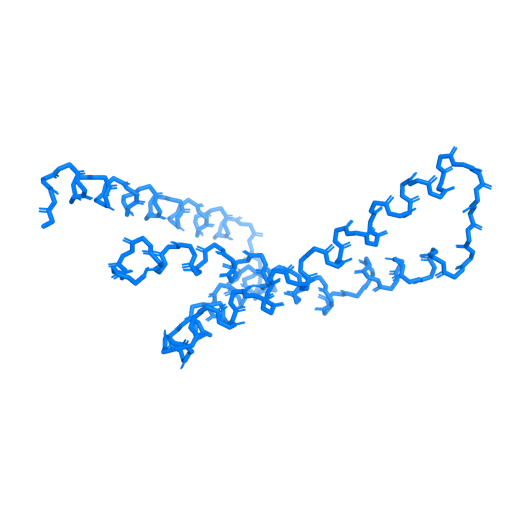1
ATOM 823 C C . LEU A 1 104 ? 8.199 1.951 -4.585 1.00 80.94 104 LEU A C 1
ATOM 825 O O . LEU A 1 104 ? 7.040 2.185 -4.250 1.00 80.94 104 LEU A O 1
ATOM 829 N N . LEU A 1 105 ? 8.673 0.708 -4.698 1.00 82.62 105 LEU A N 1
ATOM 830 C CA . LEU A 1 105 ? 7.861 -0.473 -4.402 1.00 82.62 105 LEU A CA 1
ATOM 831 C C . LEU A 1 105 ? 7.417 -0.514 -2.934 1.00 82.62 105 LEU A C 1
ATOM 833 O O . LEU A 1 105 ? 6.252 -0.799 -2.667 1.00 82.62 105 LEU A O 1
ATOM 837 N N . MET A 1 106 ? 8.290 -0.164 -1.984 1.00 83.44 106 MET A N 1
ATOM 838 C CA . MET A 1 106 ? 7.911 -0.056 -0.571 1.00 83.44 106 MET A CA 1
ATOM 839 C C . MET A 1 106 ? 6.915 1.079 -0.312 1.00 83.44 106 MET A C 1
ATOM 841 O O . MET A 1 106 ? 5.998 0.904 0.490 1.00 83.44 106 MET A O 1
ATOM 845 N N . ILE A 1 107 ? 7.046 2.222 -0.993 1.00 87.31 107 ILE A N 1
ATOM 846 C CA . ILE A 1 107 ? 6.071 3.321 -0.900 1.00 87.31 107 ILE A CA 1
ATOM 847 C C . ILE A 1 107 ? 4.708 2.865 -1.427 1.00 87.31 107 ILE A C 1
ATOM 849 O O . ILE A 1 107 ? 3.696 3.097 -0.770 1.00 87.31 107 ILE A O 1
ATOM 853 N N . LEU A 1 108 ? 4.668 2.175 -2.570 1.00 88.62 108 LEU A N 1
ATOM 854 C CA . LEU A 1 108 ? 3.428 1.647 -3.145 1.00 88.62 108 LEU A CA 1
ATOM 855 C C . LEU A 1 108 ? 2.803 0.557 -2.267 1.00 88.62 108 LEU A C 1
ATOM 857 O O . LEU A 1 108 ? 1.590 0.570 -2.058 1.00 88.62 108 LEU A O 1
ATOM 861 N N . ALA A 1 109 ? 3.616 -0.340 -1.704 1.00 87.56 109 ALA A N 1
ATOM 862 C CA . ALA A 1 109 ? 3.158 -1.334 -0.738 1.00 87.56 109 ALA A CA 1
ATOM 863 C C . ALA A 1 109 ? 2.555 -0.656 0.501 1.00 87.56 109 ALA A C 1
ATOM 865 O O . ALA A 1 109 ? 1.453 -1.009 0.911 1.00 87.56 109 ALA A O 1
ATOM 866 N N . THR A 1 110 ? 3.224 0.375 1.027 1.00 89.56 110 THR A N 1
ATOM 867 C CA . THR A 1 110 ? 2.740 1.182 2.158 1.00 89.56 110 THR A CA 1
ATOM 868 C C . THR A 1 110 ? 1.443 1.908 1.822 1.00 89.56 110 THR A C 1
ATOM 870 O O . THR A 1 110 ? 0.523 1.920 2.631 1.00 89.56 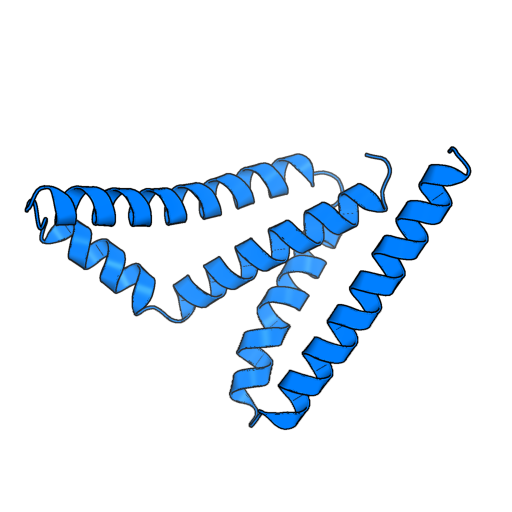110 THR A O 1
ATOM 873 N N . ALA A 1 111 ? 1.318 2.474 0.622 1.00 91.81 111 ALA A N 1
ATOM 874 C CA . ALA A 1 111 ? 0.094 3.126 0.170 1.00 91.81 111 ALA A CA 1
ATOM 875 C C . ALA A 1 111 ? -1.080 2.133 0.059 1.00 91.81 111 ALA A C 1
ATOM 877 O O . ALA A 1 111 ? -2.206 2.428 0.472 1.00 91.81 111 ALA A O 1
ATOM 878 N N . ALA A 1 112 ? -0.825 0.925 -0.450 1.00 90.31 112 ALA A N 1
ATOM 879 C CA . ALA A 1 112 ? -1.829 -0.131 -0.540 1.00 90.31 112 ALA A CA 1
ATOM 880 C C . ALA A 1 112 ? -2.274 -0.614 0.851 1.00 90.31 112 ALA A C 1
ATOM 882 O O . ALA A 1 112 ? -3.475 -0.692 1.123 1.00 90.31 112 ALA A O 1
ATOM 883 N N . THR A 1 113 ? -1.327 -0.868 1.760 1.00 90.69 113 THR A N 1
ATOM 884 C CA . THR A 1 113 ? -1.642 -1.244 3.146 1.00 90.69 113 THR A CA 1
ATOM 885 C C . THR A 1 113 ? -2.342 -0.112 3.889 1.00 90.69 113 THR A C 1
ATOM 887 O O . THR A 1 113 ? -3.289 -0.373 4.625 1.00 90.69 113 THR A O 1
ATOM 890 N N . LEU A 1 114 ? -1.977 1.147 3.629 1.00 91.94 114 LEU A N 1
ATOM 891 C CA . LEU A 1 114 ? -2.630 2.317 4.211 1.00 91.94 114 LEU A CA 1
ATOM 892 C C . LEU A 1 114 ? -4.089 2.412 3.775 1.00 91.94 114 LEU A C 1
ATOM 894 O O . LEU A 1 114 ? -4.951 2.682 4.606 1.00 91.94 114 LEU A O 1
ATOM 898 N N . LYS A 1 115 ? -4.396 2.120 2.506 1.00 91.19 115 LYS A N 1
ATOM 899 C CA . LYS A 1 115 ? -5.783 2.071 2.024 1.00 91.19 115 LYS A CA 1
ATOM 900 C C . LYS A 1 115 ? -6.608 1.027 2.779 1.00 91.19 115 LYS A C 1
ATOM 902 O O . LYS A 1 115 ? -7.732 1.319 3.182 1.00 91.19 115 LYS A O 1
ATOM 907 N N . ALA A 1 116 ? -6.041 -0.159 3.006 1.00 86.94 116 ALA A N 1
ATOM 908 C CA . ALA A 1 116 ? -6.690 -1.207 3.790 1.00 86.94 116 ALA A CA 1
ATOM 909 C C . ALA A 1 116 ? -6.877 -0.792 5.261 1.00 86.94 116 ALA A C 1
ATOM 911 O O . ALA A 1 116 ? -7.959 -0.971 5.818 1.00 86.94 116 ALA A O 1
ATOM 912 N N . SER A 1 117 ? -5.861 -0.180 5.877 1.00 88.12 117 SER A N 1
ATOM 913 C CA . SER A 1 117 ? -5.938 0.326 7.252 1.00 88.12 117 SER A CA 1
ATOM 914 C C . SER A 1 117 ? -6.987 1.428 7.413 1.00 88.12 117 SER A C 1
ATOM 916 O O . SER A 1 117 ? -7.751 1.378 8.371 1.00 88.12 117 SER A O 1
ATOM 918 N N . ILE A 1 118 ? -7.071 2.380 6.476 1.00 88.50 118 ILE A N 1
ATOM 919 C CA . ILE A 1 118 ? -8.092 3.439 6.479 1.00 88.50 118 ILE A CA 1
ATOM 920 C C . ILE A 1 118 ? -9.490 2.829 6.389 1.00 88.50 118 ILE A C 1
ATOM 922 O O . ILE A 1 118 ? -10.352 3.196 7.180 1.00 88.50 118 ILE A O 1
ATOM 926 N N . ALA A 1 119 ? -9.708 1.877 5.475 1.00 86.19 119 ALA A N 1
ATOM 927 C CA . ALA A 1 119 ? -11.005 1.221 5.319 1.00 86.19 119 ALA A CA 1
ATOM 928 C C . ALA A 1 119 ? -11.439 0.494 6.602 1.00 86.19 119 ALA A C 1
ATOM 930 O O . ALA A 1 119 ? -12.589 0.601 7.018 1.00 86.19 119 ALA A O 1
ATOM 931 N N . LEU A 1 120 ? -10.513 -0.200 7.272 1.00 82.12 120 LEU A N 1
ATOM 932 C CA . LEU A 1 120 ? -10.782 -0.802 8.579 1.00 82.12 120 LEU A CA 1
ATOM 933 C C . LEU A 1 120 ? -11.117 0.259 9.622 1.00 82.12 120 LEU A C 1
ATOM 935 O O . LEU A 1 120 ? -12.087 0.104 10.359 1.00 82.12 120 LEU A O 1
ATOM 939 N N . PHE A 1 121 ? -10.348 1.347 9.670 1.00 83.81 121 PHE A N 1
ATOM 940 C CA . PHE A 1 121 ? -10.602 2.441 10.598 1.00 83.81 121 PHE A CA 1
ATOM 941 C C . PHE A 1 121 ? -12.011 3.012 10.404 1.00 83.81 121 PHE A C 1
ATOM 943 O O . PHE A 1 121 ? -12.758 3.058 11.372 1.00 83.81 121 PHE A O 1
ATOM 950 N N . GLU A 1 122 ? -12.412 3.323 9.168 1.00 83.94 122 GLU A N 1
ATOM 951 C CA . GLU A 1 122 ? -13.760 3.803 8.812 1.00 83.94 122 GLU A CA 1
ATOM 952 C C . GLU A 1 122 ? -14.875 2.811 9.209 1.00 83.94 122 GLU A C 1
ATOM 954 O O . GLU A 1 122 ? -15.950 3.220 9.633 1.00 83.94 122 GLU A O 1
ATOM 959 N N . ILE A 1 123 ? -14.636 1.495 9.150 1.00 81.44 123 ILE A N 1
ATOM 960 C CA . ILE A 1 123 ? -15.619 0.493 9.612 1.00 81.44 123 ILE A CA 1
ATOM 961 C C . ILE A 1 123 ? -15.826 0.576 11.136 1.00 81.44 123 ILE A C 1
ATOM 963 O O . ILE A 1 123 ? -16.947 0.418 11.641 1.00 81.44 123 ILE A O 1
ATOM 967 N N . PHE A 1 124 ? -14.758 0.818 11.899 1.00 73.38 124 PHE A N 1
ATOM 968 C CA . PHE A 1 124 ? -14.804 0.803 13.364 1.00 73.38 124 PHE A CA 1
ATOM 969 C C . PHE A 1 124 ? -15.109 2.171 13.987 1.00 73.38 124 PHE A C 1
ATOM 971 O O . PHE A 1 124 ? -15.794 2.228 15.009 1.00 73.38 124 PHE A O 1
ATOM 978 N N . THR A 1 125 ? -14.679 3.270 13.373 1.00 70.25 125 THR A N 1
ATOM 979 C CA . THR A 1 125 ? -15.029 4.636 13.771 1.00 70.25 125 THR A CA 1
ATOM 980 C C . THR A 1 125 ? -16.185 5.115 12.904 1.00 70.25 125 THR A C 1
ATOM 982 O O . THR A 1 125 ? -15.994 5.258 11.709 1.00 70.25 125 THR A O 1
ATOM 985 N N . ASN A 1 126 ? -17.370 5.336 13.487 1.00 54.16 126 ASN A N 1
ATOM 986 C CA . ASN A 1 126 ? -18.581 5.823 12.798 1.00 54.16 126 ASN A CA 1
ATOM 987 C C . ASN A 1 126 ? -18.434 7.273 12.248 1.00 54.16 126 ASN A C 1
ATOM 989 O O . ASN A 1 126 ? -19.228 8.140 12.612 1.00 54.16 126 ASN A O 1
ATOM 993 N N . GLU A 1 127 ? -17.414 7.553 11.436 1.00 47.81 127 GLU A N 1
ATOM 994 C CA . GLU A 1 127 ? -17.204 8.808 10.689 1.00 47.81 127 GLU A CA 1
ATOM 995 C C . GLU A 1 127 ? -17.491 8.660 9.188 1.00 47.81 127 GLU A C 1
ATOM 997 O O . GLU A 1 127 ? -17.336 7.537 8.661 1.00 47.81 127 GLU A O 1
#

Organism: Escherichia coli (NCBI:txid562)